Protein AF-A0A815L0B0-F1 (afdb_monomer_lite)

Sequence (75 aa):
MSSWKKSSKVGQVQHRERSQPSARHHLGLLEKKKDYKERAIDYQTKGNVIRELKKKALDKNPEEYYFNMINTKLK

pLDDT: mean 90.74, std 11.54, range [50.81, 98.56]

InterPro domains:
  IPR007144 Small-subunit processome, Utp11 [PF03998] (13-74)
  IPR007144 Small-subunit processome, Utp11 [PTHR12838] (1-74)

Organism: NCBI:txid392033

Structure (mmCIF, N/CA/C/O backbone):
data_AF-A0A815L0B0-F1
#
_entry.id   AF-A0A815L0B0-F1
#
loop_
_atom_site.group_PDB
_atom_site.id
_atom_site.type_symbol
_atom_site.label_atom_id
_atom_site.label_alt_id
_atom_site.label_comp_id
_atom_site.label_asym_id
_atom_site.label_entity_id
_atom_site.label_seq_id
_atom_site.pdbx_PDB_ins_code
_atom_site.Cartn_x
_atom_site.Cartn_y
_atom_site.Cartn_z
_atom_site.occupancy
_atom_site.B_iso_or_equiv
_atom_site.auth_seq_id
_atom_site.auth_comp_id
_atom_site.auth_asym_id
_atom_site.auth_atom_id
_atom_site.pdbx_PDB_model_num
ATOM 1 N N . MET A 1 1 ? 37.581 12.011 -3.290 1.00 50.81 1 MET A N 1
ATOM 2 C CA . MET A 1 1 ? 36.913 12.119 -4.610 1.00 50.81 1 MET A CA 1
ATOM 3 C C . MET A 1 1 ? 37.763 11.367 -5.623 1.00 50.81 1 MET A C 1
ATOM 5 O O . MET A 1 1 ? 38.909 11.746 -5.804 1.00 50.81 1 MET A O 1
ATOM 9 N N . SER A 1 2 ? 37.281 10.261 -6.200 1.00 61.06 2 SER A N 1
ATOM 10 C CA . SER A 1 2 ? 38.117 9.430 -7.081 1.00 61.06 2 SER A CA 1
ATOM 11 C C . SER A 1 2 ? 38.315 10.093 -8.449 1.00 61.06 2 SER A C 1
ATOM 13 O O . SER A 1 2 ? 37.356 10.424 -9.149 1.00 61.06 2 SER A O 1
ATOM 15 N N . SER A 1 3 ? 39.579 10.295 -8.819 1.00 66.62 3 SER A N 1
ATOM 16 C CA . SER A 1 3 ? 40.035 10.998 -10.025 1.00 66.62 3 SER A CA 1
ATOM 17 C C . SER A 1 3 ? 39.768 10.232 -11.330 1.00 66.62 3 SER A C 1
ATOM 19 O O . SER A 1 3 ? 39.912 10.794 -12.411 1.00 66.62 3 SER A O 1
ATOM 21 N N . TRP A 1 4 ? 39.351 8.961 -11.266 1.00 66.56 4 TRP A N 1
ATOM 22 C CA . TRP A 1 4 ? 39.234 8.063 -12.428 1.00 66.56 4 TRP A CA 1
ATOM 23 C C . TRP A 1 4 ? 37.786 7.680 -12.788 1.00 66.56 4 TRP A C 1
ATOM 25 O O . TRP A 1 4 ? 37.536 6.619 -13.356 1.00 66.56 4 TRP A O 1
ATOM 35 N N . LYS A 1 5 ? 36.801 8.548 -12.511 1.00 64.75 5 LYS A N 1
ATOM 36 C CA . LYS A 1 5 ? 35.383 8.302 -12.863 1.00 64.75 5 LYS A CA 1
ATOM 37 C C . LYS A 1 5 ? 35.127 8.074 -14.360 1.00 64.75 5 LYS A C 1
ATOM 39 O O . LYS A 1 5 ? 34.134 7.445 -14.705 1.00 64.75 5 LYS A O 1
ATOM 44 N N . LYS A 1 6 ? 35.968 8.627 -15.242 1.00 65.94 6 LYS A N 1
ATOM 45 C CA . LYS A 1 6 ? 35.806 8.514 -16.702 1.00 65.94 6 LYS A CA 1
ATOM 46 C C . LYS A 1 6 ? 36.305 7.167 -17.235 1.00 65.94 6 LYS A C 1
ATOM 48 O O . LYS A 1 6 ? 35.607 6.566 -18.036 1.00 65.94 6 LYS A O 1
ATOM 53 N N . SER A 1 7 ? 37.440 6.669 -16.734 1.00 67.44 7 SER A N 1
ATOM 54 C CA . SER A 1 7 ? 38.023 5.373 -17.128 1.00 67.44 7 SER A CA 1
ATOM 55 C C . SER A 1 7 ? 37.100 4.197 -16.782 1.00 67.44 7 SER A C 1
ATOM 57 O O . SER A 1 7 ? 36.802 3.365 -17.635 1.00 67.44 7 SER A O 1
ATOM 59 N N . SER A 1 8 ? 36.513 4.194 -15.580 1.00 67.88 8 SER A N 1
ATOM 60 C CA . SER A 1 8 ? 35.567 3.148 -15.161 1.00 67.88 8 SER A CA 1
ATOM 61 C C . SER A 1 8 ? 34.225 3.166 -15.906 1.00 67.88 8 SER A C 1
ATOM 63 O O . SER A 1 8 ? 33.472 2.197 -15.834 1.00 67.88 8 SER A O 1
ATOM 65 N N . LYS A 1 9 ? 33.906 4.252 -16.623 1.00 67.75 9 LYS A N 1
ATOM 66 C CA . LYS A 1 9 ? 32.651 4.417 -17.372 1.00 67.75 9 LYS A CA 1
ATOM 67 C C . LYS A 1 9 ? 32.727 3.862 -18.799 1.00 67.75 9 LYS A C 1
ATOM 69 O O . LYS A 1 9 ? 31.683 3.576 -19.371 1.00 67.75 9 LYS A O 1
ATOM 74 N N . VAL A 1 10 ? 33.932 3.692 -19.358 1.00 69.62 10 VAL A N 1
ATOM 75 C CA . VAL A 1 10 ? 34.154 3.311 -20.770 1.00 69.62 10 VAL A CA 1
ATOM 76 C C . VAL A 1 10 ? 33.555 1.937 -21.113 1.00 69.62 10 VAL A C 1
ATOM 78 O O . VAL A 1 10 ? 33.115 1.734 -22.237 1.00 69.62 10 VAL A O 1
ATOM 81 N N . GLY A 1 11 ? 33.462 1.018 -20.142 1.00 72.56 11 GLY A N 1
ATOM 82 C CA . GLY A 1 11 ? 32.828 -0.299 -20.311 1.00 72.56 11 GLY A CA 1
ATOM 83 C C . GLY A 1 11 ? 31.388 -0.409 -19.792 1.00 72.56 11 GLY A C 1
ATOM 84 O O . GLY A 1 11 ? 30.781 -1.471 -19.908 1.00 72.56 11 GLY A O 1
ATOM 85 N N . GLN A 1 12 ? 30.827 0.648 -19.193 1.00 77.62 12 GLN A N 1
ATOM 86 C CA . GLN A 1 12 ? 29.465 0.601 -18.654 1.00 77.62 12 GLN A CA 1
ATOM 87 C C . GLN A 1 12 ? 28.448 1.006 -19.718 1.00 77.62 12 GLN A C 1
ATOM 89 O O . GLN A 1 12 ? 28.153 2.185 -19.910 1.00 77.62 12 GLN A O 1
ATOM 94 N N . VAL A 1 13 ? 27.887 0.004 -20.393 1.00 81.56 13 VAL A N 1
ATOM 95 C CA . VAL A 1 13 ? 26.763 0.191 -21.313 1.00 81.56 13 VAL A CA 1
ATOM 96 C C . VAL A 1 13 ? 25.475 0.376 -20.515 1.00 81.56 13 VAL A C 1
ATOM 98 O O . VAL A 1 13 ? 25.188 -0.358 -19.570 1.00 81.56 13 VAL A O 1
ATOM 101 N N . GLN A 1 14 ? 24.660 1.352 -20.913 1.00 85.56 14 GLN A N 1
ATOM 102 C CA . GLN A 1 14 ? 23.317 1.496 -20.368 1.00 85.56 14 GLN A CA 1
ATOM 103 C C . GLN A 1 14 ? 22.414 0.388 -20.924 1.00 85.56 14 GLN A C 1
ATOM 105 O O . GLN A 1 14 ? 22.030 0.411 -22.095 1.00 85.56 14 GLN A O 1
ATOM 110 N N . HIS A 1 15 ? 22.032 -0.565 -20.077 1.00 89.06 15 HIS A N 1
ATOM 111 C CA . HIS A 1 15 ? 21.030 -1.566 -20.432 1.00 89.06 15 HIS A CA 1
ATOM 112 C C . HIS A 1 15 ? 19.636 -0.931 -20.416 1.00 89.06 15 HIS A C 1
ATOM 114 O O . HIS A 1 15 ? 19.184 -0.426 -19.389 1.00 89.06 15 HIS A O 1
ATOM 120 N N . ARG A 1 16 ? 18.962 -0.935 -21.570 1.00 92.25 16 ARG A N 1
ATOM 121 C CA . ARG A 1 16 ? 17.584 -0.448 -21.706 1.00 92.25 16 ARG A CA 1
ATOM 122 C C . ARG A 1 16 ? 16.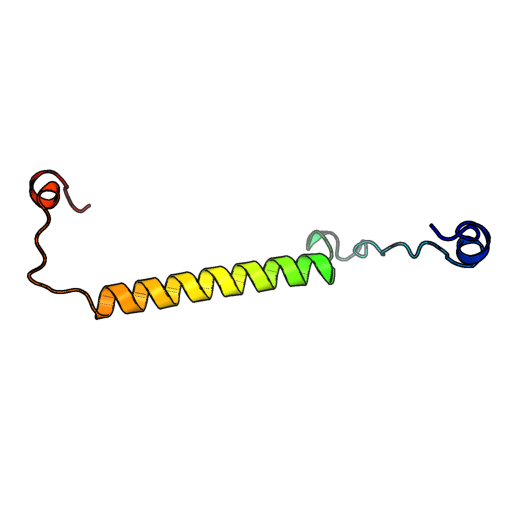595 -1.571 -21.422 1.00 92.25 16 ARG A C 1
ATOM 124 O O . ARG A 1 16 ? 16.824 -2.724 -21.785 1.00 92.25 16 ARG A O 1
ATOM 131 N N . GLU A 1 17 ? 15.478 -1.220 -20.804 1.00 92.62 17 GLU A N 1
ATOM 132 C CA . GLU A 1 17 ? 14.390 -2.159 -20.551 1.00 92.62 17 GLU A CA 1
ATOM 133 C C . GLU A 1 17 ? 13.530 -2.365 -21.806 1.00 92.62 17 GLU A C 1
ATOM 135 O O . GLU A 1 17 ? 13.415 -1.484 -22.659 1.00 92.62 17 GLU A O 1
ATOM 140 N N . ARG A 1 18 ? 12.918 -3.548 -21.928 1.00 93.81 18 ARG A N 1
ATOM 141 C CA . ARG A 1 18 ? 12.013 -3.884 -23.040 1.00 93.81 18 ARG A CA 1
ATOM 142 C C . ARG A 1 18 ? 10.572 -3.466 -22.742 1.00 93.81 18 ARG A C 1
ATOM 144 O O . ARG A 1 18 ? 10.108 -3.627 -21.609 1.00 93.81 18 ARG A O 1
ATOM 151 N N . SER A 1 19 ? 9.852 -3.039 -23.776 1.00 94.88 19 SER A N 1
ATOM 152 C CA . SER A 1 19 ? 8.410 -2.762 -23.740 1.00 94.88 19 SER A CA 1
ATOM 153 C C . SER A 1 19 ? 7.552 -4.041 -23.693 1.00 94.88 19 SER A C 1
ATOM 155 O O . SER A 1 19 ? 8.059 -5.157 -23.842 1.00 94.88 19 SER A O 1
ATOM 157 N N . GLN A 1 20 ? 6.244 -3.881 -23.455 1.00 96.75 20 GLN A N 1
ATOM 158 C CA . GLN A 1 20 ? 5.246 -4.952 -23.595 1.00 96.75 20 GLN A CA 1
ATOM 159 C C . GLN A 1 20 ? 5.150 -5.389 -25.074 1.00 96.75 20 GLN A C 1
ATOM 161 O O . GLN A 1 20 ? 5.093 -4.515 -25.942 1.00 96.75 20 GLN A O 1
ATOM 166 N N . PRO A 1 21 ? 5.096 -6.698 -25.399 1.00 96.69 21 PRO A N 1
ATOM 167 C CA . PRO A 1 21 ? 4.865 -7.157 -26.767 1.00 96.69 21 PRO A CA 1
ATOM 168 C C . PRO A 1 21 ? 3.529 -6.663 -27.331 1.00 96.69 21 PRO A C 1
ATOM 170 O O . PRO A 1 21 ? 2.513 -6.696 -26.637 1.00 96.69 21 PRO A O 1
ATOM 173 N N . SER A 1 22 ? 3.505 -6.294 -28.615 1.00 96.19 22 SER A N 1
ATOM 174 C CA . SER A 1 22 ? 2.329 -5.693 -29.264 1.00 96.19 22 SER A CA 1
ATOM 175 C C . SER A 1 22 ? 1.065 -6.553 -29.160 1.00 96.19 22 SER A C 1
ATOM 177 O O . SER A 1 22 ? -0.010 -6.030 -28.887 1.00 96.19 22 SER A O 1
ATOM 179 N N . ALA A 1 23 ? 1.188 -7.881 -29.268 1.00 97.56 23 ALA A N 1
ATOM 180 C CA . ALA A 1 23 ? 0.060 -8.810 -29.121 1.00 97.56 23 ALA A CA 1
ATOM 181 C C . ALA A 1 23 ? -0.610 -8.759 -27.730 1.00 97.56 23 ALA A C 1
ATOM 183 O O . ALA A 1 23 ? -1.776 -9.117 -27.582 1.00 97.56 23 ALA A O 1
ATOM 184 N N . ARG A 1 24 ? 0.116 -8.305 -26.699 1.00 96.75 24 ARG A N 1
ATOM 185 C CA . ARG A 1 24 ? -0.348 -8.206 -25.305 1.00 96.75 24 ARG A CA 1
ATOM 186 C C . ARG A 1 24 ? -0.547 -6.767 -24.839 1.00 96.75 24 ARG A C 1
ATOM 188 O O . ARG A 1 24 ? -0.716 -6.534 -23.647 1.00 96.75 24 ARG A O 1
ATOM 195 N N . HIS A 1 25 ? -0.559 -5.803 -25.757 1.00 94.44 25 HIS A N 1
ATOM 196 C CA . HIS A 1 25 ? -0.739 -4.391 -25.416 1.00 94.44 25 HIS A CA 1
ATOM 197 C C . HIS A 1 25 ? -2.068 -4.119 -24.683 1.00 94.44 25 HIS A C 1
ATOM 199 O O . HIS A 1 25 ? -2.138 -3.240 -23.831 1.00 94.44 25 HIS A O 1
ATOM 205 N N . HIS A 1 26 ? -3.104 -4.921 -24.950 1.00 96.81 26 HIS A N 1
ATOM 206 C CA . HIS A 1 26 ? -4.409 -4.831 -24.285 1.00 96.81 26 HIS A CA 1
ATOM 207 C C . HIS A 1 26 ? -4.366 -5.086 -22.764 1.00 96.81 26 HIS A C 1
ATOM 209 O O . HIS A 1 26 ? -5.287 -4.681 -22.066 1.00 96.81 26 HIS A O 1
ATOM 215 N N . LEU A 1 27 ? -3.310 -5.725 -22.239 1.00 95.88 27 LEU A N 1
ATOM 216 C CA . LEU A 1 27 ? -3.119 -5.950 -20.797 1.00 95.88 27 LEU A CA 1
ATOM 217 C C . LEU A 1 27 ? -2.514 -4.732 -20.078 1.00 95.88 27 LEU A C 1
ATOM 219 O O . LEU A 1 27 ? -2.348 -4.756 -18.861 1.00 95.88 27 LEU A O 1
ATOM 223 N N . GLY A 1 28 ? -2.160 -3.680 -20.820 1.00 94.94 28 GLY A N 1
ATOM 224 C CA . GLY A 1 28 ? -1.487 -2.500 -20.294 1.00 94.94 28 GLY A CA 1
ATOM 225 C C . GLY A 1 28 ? 0.028 -2.675 -20.148 1.00 94.94 28 GLY A C 1
ATOM 226 O O . GLY A 1 28 ? 0.677 -3.468 -20.844 1.00 94.94 28 GLY A O 1
ATOM 227 N N . LEU A 1 29 ? 0.614 -1.873 -19.256 1.00 93.81 29 LEU A N 1
ATOM 228 C CA . LEU A 1 29 ? 2.061 -1.801 -19.052 1.00 93.81 29 LEU A CA 1
ATOM 229 C C . LEU A 1 29 ? 2.623 -3.114 -18.484 1.00 93.81 29 LEU A C 1
ATOM 231 O O . LEU A 1 29 ? 2.025 -3.752 -17.622 1.00 93.81 29 LEU A O 1
ATOM 235 N N . LEU A 1 30 ? 3.803 -3.513 -18.967 1.00 95.75 30 LEU A N 1
ATOM 236 C CA . LEU A 1 30 ? 4.500 -4.701 -18.475 1.00 95.75 30 LEU A CA 1
ATOM 237 C C . LEU A 1 30 ? 5.227 -4.377 -17.167 1.00 95.75 30 LEU A C 1
ATOM 239 O O . LEU A 1 30 ? 6.316 -3.803 -17.216 1.00 95.75 30 LEU A O 1
ATOM 243 N N . GLU A 1 31 ? 4.645 -4.794 -16.041 1.00 95.69 31 GLU A N 1
ATOM 244 C CA . GLU A 1 31 ? 5.223 -4.630 -14.701 1.00 95.69 31 GLU A CA 1
ATOM 245 C C . GLU A 1 31 ? 6.672 -5.144 -14.652 1.00 95.69 31 GLU A C 1
ATOM 247 O O . GLU A 1 31 ? 6.977 -6.268 -15.078 1.00 95.69 31 GLU A O 1
ATOM 252 N N . LYS A 1 32 ? 7.581 -4.315 -14.134 1.00 96.56 32 LYS A N 1
ATOM 253 C CA . LYS A 1 32 ? 8.986 -4.666 -13.906 1.00 96.56 32 LYS A CA 1
ATOM 254 C C . LYS A 1 32 ? 9.256 -4.871 -12.425 1.00 96.56 32 LYS A C 1
ATOM 256 O O . LYS A 1 32 ? 8.416 -4.652 -11.558 1.00 96.56 32 LYS A O 1
ATOM 261 N N . LYS A 1 33 ? 10.488 -5.276 -12.098 1.00 96.88 33 LYS A N 1
ATOM 262 C CA . LYS A 1 33 ? 10.866 -5.557 -10.707 1.00 96.88 33 LYS A CA 1
ATOM 263 C C . LYS A 1 33 ? 10.704 -4.342 -9.787 1.00 96.88 33 LYS A C 1
ATOM 265 O O . LYS A 1 33 ? 10.444 -4.537 -8.603 1.00 96.88 33 LYS A O 1
ATOM 270 N N . LYS A 1 34 ? 10.885 -3.122 -10.304 1.00 96.56 34 LYS A N 1
ATOM 271 C CA . LYS A 1 34 ? 10.667 -1.886 -9.544 1.00 96.56 34 LYS A CA 1
ATOM 272 C C . LYS A 1 34 ? 9.191 -1.743 -9.161 1.00 96.56 34 LYS A C 1
ATOM 274 O O . LYS A 1 34 ? 8.891 -1.685 -7.975 1.00 96.56 34 LYS A O 1
ATOM 279 N N . ASP A 1 35 ? 8.305 -1.811 -10.147 1.00 97.44 35 ASP A N 1
ATOM 280 C CA . ASP A 1 35 ? 6.856 -1.681 -9.959 1.00 97.44 35 ASP A CA 1
ATOM 281 C C . ASP A 1 35 ? 6.316 -2.779 -9.026 1.00 97.44 35 ASP A C 1
ATOM 283 O O . ASP A 1 35 ? 5.562 -2.501 -8.096 1.00 97.44 35 ASP A O 1
ATOM 287 N N . TYR A 1 36 ? 6.802 -4.018 -9.187 1.00 97.44 36 TYR A N 1
ATOM 288 C CA . TYR A 1 36 ? 6.491 -5.131 -8.284 1.00 97.44 36 TYR A CA 1
ATOM 289 C C . TYR A 1 36 ? 6.835 -4.820 -6.830 1.00 97.44 36 TYR A C 1
ATOM 291 O O . TYR A 1 36 ? 6.067 -5.141 -5.924 1.00 97.44 36 TYR A O 1
ATOM 299 N N . LYS A 1 37 ? 8.015 -4.236 -6.583 1.00 98.38 37 LYS A N 1
ATOM 300 C CA . LYS A 1 37 ? 8.443 -3.902 -5.220 1.00 98.38 37 LYS A CA 1
ATOM 301 C C . LYS A 1 37 ? 7.513 -2.861 -4.611 1.00 98.38 37 LYS A C 1
ATOM 303 O O . LYS A 1 37 ? 7.092 -3.047 -3.476 1.00 98.38 37 LYS A O 1
ATOM 308 N N . GLU A 1 38 ? 7.172 -1.817 -5.359 1.00 98.19 38 GLU A N 1
ATOM 309 C CA . GLU A 1 38 ? 6.245 -0.776 -4.900 1.00 98.19 38 GLU A CA 1
ATOM 310 C C . GLU A 1 38 ? 4.862 -1.368 -4.591 1.00 98.19 38 GLU A C 1
ATOM 312 O O . GLU A 1 38 ? 4.331 -1.157 -3.500 1.00 98.19 38 GLU A O 1
ATOM 317 N N . ARG A 1 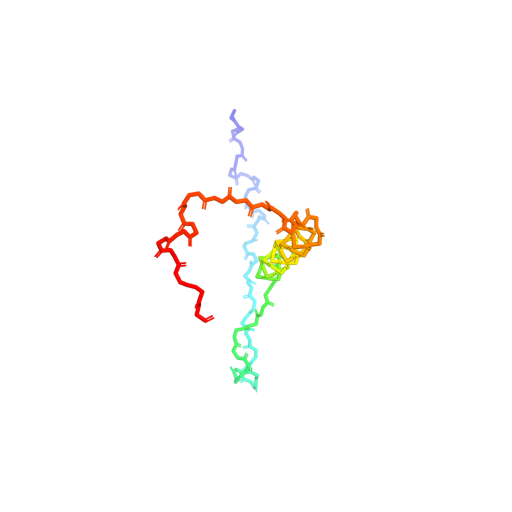39 ? 4.333 -2.217 -5.481 1.00 98.31 39 ARG A N 1
ATOM 318 C CA . ARG A 1 39 ? 3.056 -2.917 -5.279 1.00 98.31 39 ARG A CA 1
ATOM 319 C C . ARG A 1 39 ? 3.071 -3.854 -4.068 1.00 98.31 39 ARG A C 1
ATOM 321 O O . ARG A 1 39 ? 2.099 -3.909 -3.319 1.00 98.31 39 ARG A O 1
ATOM 328 N N . ALA A 1 40 ? 4.156 -4.600 -3.865 1.00 98.38 40 ALA A N 1
ATOM 329 C CA . ALA A 1 40 ? 4.291 -5.510 -2.730 1.00 98.38 40 ALA A CA 1
ATOM 330 C C . ALA A 1 40 ? 4.365 -4.752 -1.395 1.00 98.38 40 ALA A C 1
ATOM 332 O O . ALA A 1 40 ? 3.726 -5.163 -0.426 1.00 98.38 40 ALA A O 1
ATOM 333 N N . ILE A 1 41 ? 5.101 -3.635 -1.360 1.00 98.44 41 ILE A N 1
ATOM 334 C CA . ILE A 1 41 ? 5.182 -2.764 -0.182 1.00 98.44 41 ILE A CA 1
ATOM 335 C C . ILE A 1 41 ? 3.795 -2.211 0.151 1.00 98.44 41 ILE A C 1
ATOM 337 O O . ILE A 1 41 ? 3.361 -2.339 1.291 1.00 98.44 41 ILE A O 1
ATOM 341 N N . ASP A 1 42 ? 3.077 -1.667 -0.833 1.00 98.56 42 ASP A N 1
ATOM 342 C CA . ASP A 1 42 ? 1.721 -1.133 -0.644 1.00 98.56 42 ASP A CA 1
ATOM 343 C C . ASP A 1 42 ? 0.727 -2.196 -0.139 1.00 98.56 42 ASP A C 1
ATOM 345 O O . ASP A 1 42 ? -0.051 -1.958 0.786 1.00 98.56 42 ASP A O 1
ATOM 349 N N . TYR A 1 43 ? 0.779 -3.410 -0.687 1.00 98.56 43 TYR A N 1
ATOM 350 C CA . TYR A 1 43 ? -0.052 -4.508 -0.196 1.00 98.56 43 TYR A CA 1
ATOM 351 C C . TYR A 1 43 ? 0.257 -4.847 1.270 1.00 98.56 43 TYR A C 1
ATOM 353 O O . TYR A 1 43 ? -0.655 -5.006 2.087 1.00 98.56 43 TYR A O 1
ATOM 361 N N . GLN A 1 44 ? 1.542 -4.924 1.626 1.00 98.44 44 GLN A N 1
ATOM 362 C CA . GLN A 1 44 ? 1.965 -5.253 2.984 1.00 98.44 44 GLN A CA 1
ATOM 363 C C . GLN A 1 44 ? 1.607 -4.147 3.986 1.00 98.44 44 GLN A C 1
ATOM 365 O O . GLN A 1 44 ? 1.156 -4.456 5.092 1.00 98.44 44 GLN A O 1
ATOM 370 N N . THR A 1 45 ? 1.753 -2.870 3.621 1.00 98.50 45 THR A N 1
ATOM 371 C CA . THR A 1 45 ? 1.354 -1.750 4.488 1.00 98.50 45 THR A CA 1
ATOM 372 C C . THR A 1 45 ? -0.152 -1.768 4.735 1.00 98.50 45 THR A C 1
ATOM 374 O O . THR A 1 45 ? -0.573 -1.712 5.892 1.00 98.50 45 THR A O 1
ATOM 377 N N . LYS A 1 46 ? -0.967 -1.964 3.692 1.00 98.50 46 LYS A N 1
ATOM 378 C CA . LYS A 1 46 ? -2.428 -2.110 3.822 1.00 98.50 46 LYS A CA 1
ATOM 379 C C . LYS A 1 46 ? -2.812 -3.304 4.695 1.00 98.50 46 LYS A C 1
ATOM 381 O O . LYS A 1 46 ? -3.654 -3.168 5.583 1.00 98.50 46 LYS A O 1
ATOM 386 N N . GLY A 1 47 ? -2.165 -4.454 4.501 1.00 98.38 47 GLY A N 1
ATOM 387 C CA . GLY A 1 47 ? -2.382 -5.644 5.327 1.00 98.38 47 GLY A CA 1
ATOM 388 C C . GLY A 1 47 ? -2.066 -5.404 6.807 1.00 98.38 47 GLY A C 1
ATOM 389 O O . GLY A 1 47 ? -2.834 -5.810 7.683 1.00 98.38 47 GLY A O 1
ATOM 390 N N . ASN A 1 48 ? -0.980 -4.683 7.094 1.00 98.38 48 ASN A N 1
ATOM 391 C CA . ASN A 1 48 ? -0.605 -4.310 8.457 1.00 98.38 48 ASN A CA 1
ATOM 392 C C . ASN A 1 48 ? -1.632 -3.376 9.104 1.00 98.38 48 ASN A C 1
ATOM 394 O O . ASN A 1 48 ? -2.057 -3.642 10.228 1.00 98.38 48 ASN A O 1
ATOM 398 N N . VAL A 1 49 ? -2.087 -2.350 8.379 1.00 98.38 49 VAL A N 1
ATOM 399 C CA . VAL A 1 49 ? -3.122 -1.422 8.863 1.00 98.38 49 VAL A CA 1
ATOM 400 C C . VAL A 1 49 ? -4.417 -2.167 9.185 1.00 98.38 49 VAL A C 1
ATOM 402 O O . VAL A 1 49 ? -4.973 -1.994 10.267 1.00 98.38 49 VAL A O 1
ATOM 405 N N . ILE A 1 50 ? -4.878 -3.055 8.299 1.00 98.44 50 ILE A N 1
ATOM 406 C CA . ILE A 1 50 ? -6.094 -3.849 8.538 1.00 98.44 50 ILE A CA 1
ATOM 407 C C . ILE A 1 50 ? -5.944 -4.719 9.790 1.00 98.44 50 ILE A C 1
ATOM 409 O O . ILE A 1 50 ? -6.871 -4.812 10.594 1.00 98.44 50 ILE A O 1
ATOM 413 N N . ARG A 1 51 ? -4.785 -5.355 9.980 1.00 98.25 51 ARG A N 1
ATOM 414 C CA . ARG A 1 51 ? -4.515 -6.186 11.160 1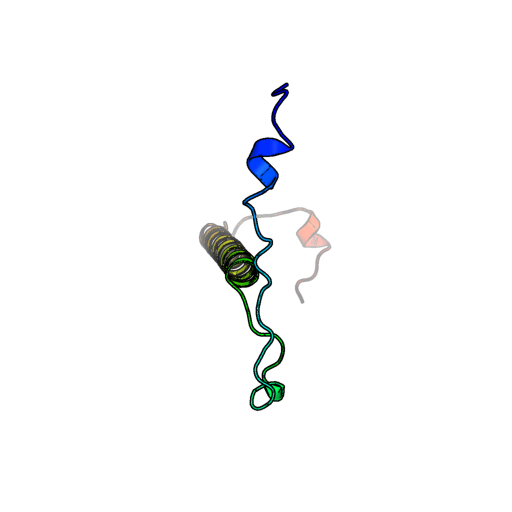.00 98.25 51 ARG A CA 1
ATOM 415 C C . ARG A 1 51 ? -4.542 -5.366 12.452 1.00 98.25 51 ARG A C 1
ATOM 417 O O . ARG A 1 51 ? -5.102 -5.825 13.444 1.00 98.25 51 ARG A O 1
ATOM 424 N N . GLU A 1 52 ? -3.978 -4.163 12.444 1.00 98.31 52 GLU A N 1
ATOM 425 C CA . GLU A 1 52 ? -4.018 -3.259 13.599 1.00 98.31 52 GLU A CA 1
ATOM 426 C C . GLU A 1 52 ? -5.430 -2.755 13.898 1.00 98.31 52 GLU A C 1
ATOM 428 O O . GLU A 1 52 ? -5.836 -2.752 15.058 1.00 98.31 52 GLU A O 1
ATOM 433 N N . LEU A 1 53 ? -6.204 -2.387 12.873 1.00 98.31 53 LEU A N 1
ATOM 434 C CA . LEU A 1 53 ? -7.606 -1.993 13.037 1.00 98.31 53 LEU A CA 1
ATOM 435 C C . LEU A 1 53 ? -8.448 -3.134 13.615 1.00 98.31 53 LEU A C 1
ATOM 437 O O . LEU A 1 53 ? -9.237 -2.903 14.527 1.00 98.31 53 LEU A O 1
ATOM 441 N N . LYS A 1 54 ? -8.237 -4.370 13.145 1.00 98.19 54 LYS A N 1
ATOM 442 C CA . LYS A 1 54 ? -8.892 -5.560 13.707 1.00 98.19 54 LYS A CA 1
ATOM 443 C C . LYS A 1 54 ? -8.548 -5.749 15.178 1.00 98.19 54 LYS A C 1
ATOM 445 O O . LYS A 1 54 ? -9.448 -5.982 15.974 1.00 98.19 54 LYS A O 1
ATOM 450 N N . LYS A 1 55 ? -7.271 -5.611 15.546 1.00 98.12 55 LYS A N 1
ATOM 451 C CA . LYS A 1 55 ? -6.850 -5.704 16.947 1.00 98.12 55 LYS A CA 1
ATOM 452 C C . LYS A 1 55 ? -7.521 -4.624 17.803 1.00 98.12 55 LYS A C 1
ATOM 454 O O . LYS A 1 55 ? -8.127 -4.954 18.809 1.00 98.12 55 LYS A O 1
ATOM 459 N N . LYS A 1 56 ? -7.498 -3.362 17.364 1.00 97.12 56 LYS A N 1
ATOM 460 C CA . LYS A 1 56 ? -8.166 -2.252 18.071 1.00 97.12 56 LYS A CA 1
ATOM 461 C C . LYS A 1 56 ? -9.671 -2.474 18.235 1.00 97.12 56 LYS A C 1
ATOM 463 O O . LYS A 1 56 ? -10.220 -2.111 19.263 1.00 97.12 56 LYS A O 1
ATOM 468 N N . ALA A 1 57 ?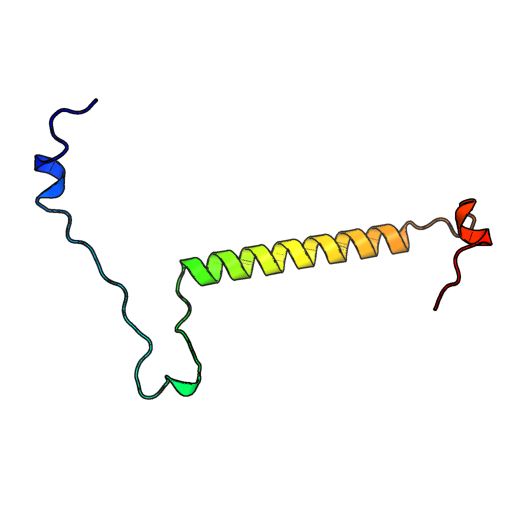 -10.328 -3.056 17.232 1.00 97.06 57 ALA A N 1
ATOM 469 C CA . ALA A 1 57 ? -11.750 -3.377 17.306 1.00 97.06 57 ALA A CA 1
ATOM 470 C C . ALA A 1 57 ? -12.046 -4.504 18.310 1.00 97.06 57 ALA A C 1
ATOM 472 O O . ALA A 1 57 ? -13.064 -4.443 18.989 1.00 97.06 57 ALA A O 1
ATOM 473 N N . LEU A 1 58 ? -11.165 -5.507 18.410 1.00 97.19 58 LEU A N 1
ATOM 474 C CA . LEU A 1 58 ? -11.285 -6.599 19.384 1.00 97.19 58 LEU A CA 1
ATOM 475 C C . LEU A 1 58 ? -10.997 -6.135 20.814 1.00 97.19 58 LEU A C 1
ATOM 477 O O . LEU A 1 58 ? -11.704 -6.529 21.733 1.00 97.19 58 LEU A O 1
ATOM 481 N N . ASP A 1 59 ? -9.996 -5.275 20.983 1.00 96.31 59 ASP A N 1
ATOM 482 C CA . ASP A 1 59 ? -9.570 -4.752 22.285 1.00 96.31 59 ASP A CA 1
ATOM 483 C C . ASP A 1 59 ? -10.449 -3.570 22.765 1.00 96.31 59 ASP A C 1
ATOM 485 O O . ASP A 1 59 ? -10.140 -2.932 23.772 1.00 96.31 59 ASP A O 1
ATOM 489 N N . LYS A 1 60 ? -11.526 -3.233 22.039 1.00 95.94 60 LYS A N 1
ATOM 490 C CA . LYS A 1 60 ? -12.394 -2.089 22.342 1.00 95.94 60 LYS A CA 1
ATOM 491 C C . LYS A 1 60 ? -13.169 -2.321 23.643 1.00 95.94 60 LYS A C 1
ATOM 493 O O . LYS A 1 60 ? -13.866 -3.325 23.782 1.00 95.94 60 LYS A O 1
ATOM 498 N N . ASN A 1 61 ? -13.116 -1.356 24.561 1.00 95.94 61 ASN A N 1
ATOM 499 C CA . ASN A 1 61 ? -13.920 -1.392 25.781 1.00 95.94 61 ASN A CA 1
ATOM 500 C C . ASN A 1 61 ? -15.381 -1.010 25.456 1.00 95.94 61 ASN A C 1
ATOM 502 O O . ASN A 1 61 ? -15.601 0.088 24.941 1.00 95.94 61 ASN A O 1
ATOM 506 N N . PRO A 1 62 ? -16.386 -1.860 25.743 1.00 94.31 62 PRO A N 1
ATOM 507 C CA . PRO A 1 62 ? -17.793 -1.533 25.489 1.00 94.31 62 PRO A CA 1
ATOM 508 C C . PRO A 1 62 ? -18.290 -0.315 26.280 1.00 94.31 62 PRO A C 1
ATOM 510 O O . PRO A 1 62 ? -19.168 0.394 25.798 1.00 94.31 62 PRO A O 1
ATOM 513 N N . GLU A 1 63 ? -17.685 -0.032 27.435 1.0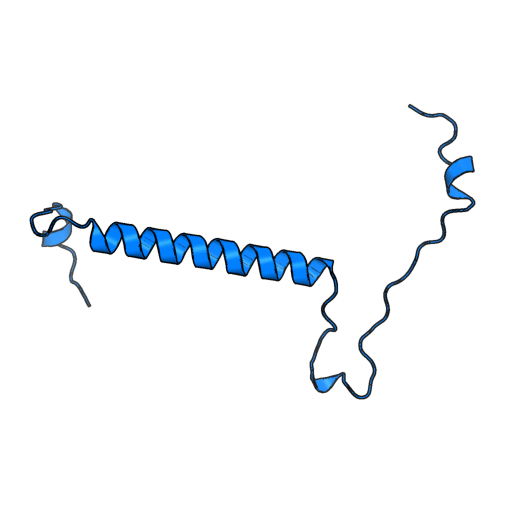0 96.00 63 GLU A N 1
ATOM 514 C CA . GLU A 1 63 ? -18.067 1.078 28.316 1.00 96.00 63 GLU A CA 1
ATOM 515 C C . GLU A 1 63 ? -17.289 2.375 28.021 1.00 96.00 63 GLU A C 1
ATOM 517 O O . GLU A 1 63 ? -17.339 3.328 28.801 1.00 96.00 63 GLU A O 1
ATOM 522 N N . GLU A 1 64 ? -16.510 2.433 26.932 1.00 93.44 64 GLU A N 1
ATOM 523 C CA . GLU A 1 64 ? -15.760 3.646 26.601 1.00 93.44 64 GLU A CA 1
ATOM 524 C C . GLU A 1 64 ? -16.702 4.808 26.251 1.00 93.44 64 GLU A C 1
ATOM 526 O O . GLU A 1 64 ? -17.589 4.695 25.404 1.00 93.44 64 GLU A O 1
ATOM 531 N N . TYR A 1 65 ? -16.477 5.956 26.889 1.00 95.25 65 TYR A N 1
ATOM 532 C CA . TYR A 1 65 ? -17.247 7.167 26.652 1.00 95.25 65 TYR A CA 1
ATOM 533 C C . TYR A 1 65 ? -16.329 8.325 26.270 1.00 95.25 65 TYR A C 1
ATOM 535 O O . TYR A 1 65 ? -15.395 8.676 26.992 1.00 95.25 65 TYR A O 1
ATOM 543 N N . TYR A 1 66 ? -16.639 8.958 25.141 1.00 95.56 66 TYR A N 1
ATOM 544 C CA . TYR A 1 66 ? -16.014 10.197 24.697 1.00 95.56 66 TYR A CA 1
ATOM 545 C C . TYR A 1 66 ? -17.083 11.287 24.614 1.00 95.56 66 TYR A C 1
ATOM 547 O O . TYR A 1 66 ? -18.140 11.063 24.034 1.00 95.56 66 TYR A O 1
ATOM 555 N N . PHE A 1 67 ? -16.798 12.500 25.098 1.00 95.75 67 PHE A N 1
ATOM 556 C CA . PHE A 1 67 ? -17.756 13.623 25.070 1.00 95.75 67 PHE A CA 1
ATOM 557 C C . PHE A 1 67 ? -18.309 13.927 23.665 1.00 95.75 67 PHE A C 1
ATOM 559 O O . PHE A 1 67 ? -19.458 14.333 23.510 1.00 95.75 67 PHE A O 1
ATOM 566 N N . ASN A 1 68 ? -17.521 13.655 22.621 1.00 95.25 68 ASN A N 1
ATOM 567 C CA . ASN A 1 68 ? -17.937 13.835 21.230 1.00 95.25 68 ASN A CA 1
ATOM 568 C C . ASN A 1 68 ? -19.026 12.847 20.779 1.00 95.25 68 ASN A C 1
ATOM 570 O O . ASN A 1 68 ? -19.682 13.107 19.769 1.00 95.25 68 ASN A O 1
ATOM 574 N N . MET A 1 69 ? -19.254 11.747 21.507 1.00 93.94 69 MET A N 1
ATOM 575 C CA . MET A 1 69 ? -20.332 10.793 21.220 1.00 93.94 69 MET A CA 1
ATOM 576 C C . MET A 1 69 ? -21.724 11.424 21.364 1.00 93.94 69 MET A C 1
ATOM 578 O O . MET A 1 69 ? -22.642 10.974 20.692 1.00 93.94 69 MET A O 1
ATOM 582 N N . ILE A 1 70 ? -21.881 12.496 22.157 1.00 94.12 70 ILE A N 1
ATOM 583 C CA . ILE A 1 70 ? -23.161 13.222 22.280 1.00 94.12 70 ILE A CA 1
ATOM 584 C C . ILE A 1 70 ? -23.549 13.892 20.950 1.00 94.12 70 ILE A C 1
ATOM 586 O O . ILE A 1 70 ? -24.716 13.899 20.564 1.00 94.12 70 ILE A O 1
ATOM 590 N N . ASN A 1 71 ? -22.568 14.455 20.241 1.00 94.69 71 ASN A N 1
ATOM 591 C CA . ASN A 1 71 ? -22.803 15.264 19.040 1.00 94.69 71 ASN A CA 1
ATOM 592 C C . ASN A 1 71 ? -22.653 14.462 17.738 1.00 94.69 71 ASN A C 1
ATOM 594 O O . ASN A 1 71 ? -23.135 14.881 16.684 1.00 94.69 71 ASN A O 1
ATOM 598 N N . THR A 1 72 ? -21.957 13.325 17.792 1.00 94.06 72 THR A N 1
ATOM 599 C CA . THR A 1 72 ? -21.634 12.515 16.614 1.00 94.06 72 THR A CA 1
ATOM 600 C C . THR A 1 72 ? -22.719 11.473 16.382 1.00 94.06 72 THR A C 1
ATOM 602 O O . THR A 1 72 ? -22.969 10.631 17.238 1.00 94.06 72 THR A O 1
ATOM 605 N N . LYS A 1 73 ? -23.337 11.480 15.198 1.00 89.75 73 LYS A N 1
ATOM 606 C CA . LYS A 1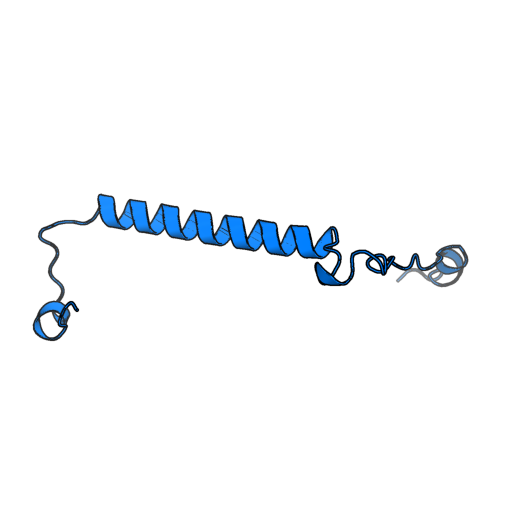 73 ? -24.269 10.422 14.786 1.00 89.75 73 LYS A CA 1
ATOM 607 C C . LYS A 1 73 ? -23.528 9.351 13.994 1.00 89.75 73 LYS A C 1
ATOM 609 O O . LYS A 1 73 ? -22.836 9.670 13.027 1.00 89.75 73 LYS A O 1
ATOM 614 N N . LEU A 1 74 ? -23.703 8.092 14.390 1.00 87.00 74 LEU A N 1
ATOM 615 C CA . LEU A 1 74 ? -23.324 6.952 13.558 1.00 87.00 74 LEU A CA 1
ATOM 616 C C . LEU A 1 74 ? -24.283 6.899 12.356 1.00 87.00 74 LEU A C 1
ATOM 618 O O . LEU A 1 74 ? -25.483 7.119 12.523 1.00 87.00 74 LEU A O 1
ATOM 622 N N . LYS A 1 75 ? -23.735 6.696 11.156 1.00 73.00 75 LYS A N 1
ATOM 623 C CA . LYS A 1 75 ? -24.511 6.482 9.927 1.00 73.00 75 LYS A CA 1
ATOM 624 C C . LYS A 1 75 ? -24.820 5.007 9.740 1.00 73.00 75 LYS A C 1
ATOM 626 O O . LYS A 1 75 ? -23.940 4.194 10.099 1.00 73.00 75 LYS A O 1
#

Radius of gyration: 26.1 Å; chains: 1; bounding box: 64×24×58 Å

Foldseek 3Di:
DDPCPPVVCPPDDDDDDDWDDPVCCVVPTDDDPVNVVVVVVVVVVVVVVVVVVVVCVVPDDPPDDDPCVVVDDDD

Secondary structure (DSSP, 8-state):
--TTTTGGGTT---PPPPPPPGGGGGG-S---HHHHHHHHHHHHHHHHHHHHHHHHHHT--TT---GGGGTPPP-